Protein AF-A0A5J4FW49-F1 (afdb_monomer_lite)

InterPro domains:
  IPR008972 Cupredoxin [G3DSA:2.60.40.420] (1-104)
  IPR008972 Cupredoxin [SSF49503] (8-94)
  IPR011707 Multicopper oxidase-like, N-terminal [PF07732] (20-97)
  IPR012347 Ferritin-like [G3DSA:1.20.1260.10] (105-163)
  IPR045087 Multicopper oxidase [PTHR11709] (31-95)

pLDDT: mean 85.88, std 15.43, range [35.62, 98.25]

Foldseek 3Di:
DDDDPPPPQDQPEEEEWEFDFEWDQPPNDTDTDTAIVRDVVHDDDDDDAQHKYKYKYFYQDQAWAWDADPPDDDQQQQRTDDPGRHPTQHHGGIDIHIDGNDPQPLLNVLVVVLVVLVVLLVCLVPDDDDDPVVVVVSVVSNVVSVVSNVVSVVVNVVVVVVD

Secondary structure (DSSP, 8-state):
-PPP------EEEEEEEEEEEEEE-SSSS-EEEEEETTBSS-PPP---TT-EEEEEEEE-SSS-B----TT----GGGS--BTTTB--B-TT-EEEEEEE-----HHHHHHHHHHHHHHHHHHHHH-----HHHHHHHHHHHHHHHHHHHHHHHHHHHHHTT-

Radius of gyration: 21.29 Å; chains: 1; bounding box: 46×56×52 Å

Organism: NCBI:txid2494560

Sequence (163 aa):
MQAQEETTIKTVREYKLEIAKNKTNITGKDVMGMTVNGTIPGPVLEFTEGEQAVIHVKNTMDVETSVHWHGLLLPNFQDGVPYLTTPPIKPGATLYGLRAQKPISDIQYMKAMIPHHSSAILVSNNVNLKDPEVIKLSKEIIKAQEKEIAQMKAAIERIENNN

Structure (mmCIF, N/CA/C/O backbone):
data_AF-A0A5J4FW49-F1
#
_entry.id   AF-A0A5J4FW49-F1
#
loop_
_atom_site.group_PDB
_atom_site.id
_atom_site.type_symbol
_atom_site.label_atom_id
_atom_site.label_alt_id
_atom_site.label_comp_id
_atom_site.label_asym_id
_atom_site.label_entity_id
_atom_site.label_seq_id
_atom_site.pdbx_PDB_ins_code
_atom_site.Cartn_x
_atom_site.Cartn_y
_atom_site.Cartn_z
_atom_site.occupancy
_atom_site.B_iso_or_equiv
_atom_site.auth_seq_id
_atom_site.auth_comp_id
_atom_site.auth_asym_id
_atom_site.auth_atom_id
_atom_site.pdbx_PDB_model_num
ATOM 1 N N . MET A 1 1 ? -30.316 -23.016 21.049 1.00 37.97 1 MET A N 1
ATOM 2 C CA . MET A 1 1 ? -29.191 -23.297 20.133 1.00 37.97 1 MET A CA 1
ATOM 3 C C . MET A 1 1 ? -29.440 -22.487 18.875 1.00 37.97 1 MET A C 1
ATOM 5 O O . MET A 1 1 ? -30.355 -22.819 18.138 1.00 37.97 1 MET A O 1
ATOM 9 N N . GLN A 1 2 ? -28.746 -21.362 18.705 1.00 35.62 2 GLN A N 1
ATOM 10 C CA . GLN A 1 2 ? -28.797 -20.587 17.463 1.00 35.62 2 GLN A CA 1
ATOM 11 C C . GLN A 1 2 ? -27.730 -21.154 16.529 1.00 35.62 2 GLN A C 1
ATOM 13 O O . GLN A 1 2 ? -26.580 -21.311 16.937 1.00 35.62 2 GLN A O 1
ATOM 18 N N . ALA A 1 3 ? -28.139 -21.537 15.321 1.00 39.38 3 ALA A N 1
ATOM 19 C CA . ALA A 1 3 ? -27.225 -21.966 14.277 1.00 39.38 3 ALA A CA 1
ATOM 20 C C . ALA A 1 3 ? -26.349 -20.772 13.878 1.00 39.38 3 ALA A C 1
ATOM 22 O O . ALA A 1 3 ? -26.864 -19.701 13.564 1.00 39.38 3 ALA A O 1
ATOM 23 N N . GLN A 1 4 ? -25.033 -20.955 13.938 1.00 35.88 4 GLN A N 1
ATOM 24 C CA . GLN A 1 4 ? -24.078 -20.035 13.337 1.00 35.88 4 GLN A CA 1
ATOM 25 C C . GLN A 1 4 ? -24.228 -20.159 11.818 1.00 35.88 4 GLN A C 1
ATOM 27 O O . GLN A 1 4 ? -24.005 -21.235 11.267 1.00 35.88 4 GLN A O 1
ATOM 32 N N . GLU A 1 5 ? -24.645 -19.087 11.146 1.00 40.53 5 GLU A N 1
ATOM 33 C CA . GLU A 1 5 ? -24.545 -19.005 9.690 1.00 40.53 5 GLU A CA 1
ATOM 34 C C . GLU A 1 5 ? -23.059 -18.994 9.315 1.00 40.53 5 GLU A C 1
ATOM 36 O O . GLU A 1 5 ? -22.355 -17.997 9.494 1.00 40.53 5 GLU A O 1
ATOM 41 N N . GLU A 1 6 ? -22.564 -20.123 8.805 1.00 42.97 6 GLU A N 1
ATOM 42 C CA . GLU A 1 6 ? -21.294 -20.175 8.091 1.00 42.97 6 GLU A CA 1
ATOM 43 C C . GLU A 1 6 ? -21.414 -19.289 6.848 1.00 42.97 6 GLU A C 1
ATOM 45 O O . GLU A 1 6 ? -21.966 -19.676 5.816 1.00 42.97 6 GLU A O 1
ATOM 50 N N . THR A 1 7 ? -20.895 -18.067 6.943 1.00 42.69 7 THR A N 1
ATOM 51 C CA . THR A 1 7 ? -20.718 -17.197 5.783 1.00 42.69 7 THR A CA 1
ATOM 52 C C . THR A 1 7 ? -19.623 -17.814 4.922 1.00 42.69 7 THR A C 1
ATOM 54 O O . THR A 1 7 ? -18.430 -17.581 5.118 1.00 42.69 7 THR A O 1
ATOM 57 N N . THR A 1 8 ? -20.026 -18.654 3.971 1.00 45.59 8 THR A N 1
ATOM 58 C CA . THR A 1 8 ? -19.140 -19.147 2.920 1.00 45.59 8 THR A CA 1
ATOM 59 C C . THR A 1 8 ? -18.664 -17.945 2.119 1.00 45.59 8 THR A C 1
ATOM 61 O O . THR A 1 8 ? -19.390 -17.355 1.320 1.00 45.59 8 THR A O 1
ATOM 64 N N . ILE A 1 9 ? -17.423 -17.543 2.373 1.00 53.19 9 ILE A N 1
ATOM 65 C CA . ILE A 1 9 ? -16.739 -16.526 1.592 1.00 53.19 9 ILE A CA 1
ATOM 66 C C . ILE A 1 9 ? -16.584 -17.077 0.175 1.00 53.19 9 ILE A C 1
ATOM 68 O O . ILE A 1 9 ? -15.737 -17.924 -0.101 1.00 53.19 9 ILE A O 1
ATOM 72 N N . LYS A 1 10 ? -17.446 -16.626 -0.733 1.00 54.62 10 LYS A N 1
ATOM 73 C CA . LYS A 1 10 ? -17.342 -16.967 -2.145 1.00 54.62 10 LYS A CA 1
ATOM 74 C C . LYS A 1 10 ? -16.306 -16.029 -2.759 1.00 54.62 10 LYS A C 1
ATOM 76 O O . LYS A 1 10 ? -16.550 -14.832 -2.873 1.00 54.62 10 LYS A O 1
ATOM 81 N N . THR A 1 11 ? -15.131 -16.548 -3.110 1.00 60.03 11 THR A N 1
ATOM 82 C CA . THR A 1 11 ? -14.172 -15.819 -3.951 1.00 60.03 11 THR A CA 1
ATOM 83 C C . THR A 1 11 ? -14.844 -15.537 -5.289 1.00 60.03 11 THR A C 1
ATOM 85 O O . THR A 1 11 ? -15.262 -16.474 -5.968 1.00 60.03 11 THR A O 1
ATOM 88 N N . VAL A 1 12 ? -14.982 -14.261 -5.653 1.00 69.38 12 VAL A N 1
ATOM 89 C CA . VAL A 1 12 ? -15.686 -13.877 -6.887 1.00 69.38 12 VAL A CA 1
ATOM 90 C C . VAL A 1 12 ? -14.704 -13.550 -8.011 1.00 69.38 12 VAL A C 1
ATOM 92 O O . VAL A 1 12 ? -15.041 -13.698 -9.184 1.00 69.38 12 VAL A O 1
ATOM 95 N N . ARG A 1 13 ? -13.459 -13.181 -7.677 1.00 81.75 13 ARG A N 1
ATOM 96 C CA . ARG A 1 13 ? -12.462 -12.781 -8.674 1.00 81.75 13 ARG A CA 1
ATOM 97 C C . ARG A 1 13 ? -11.049 -13.225 -8.308 1.00 81.75 13 ARG A C 1
ATOM 99 O O . ARG A 1 13 ? -10.637 -13.097 -7.162 1.00 81.75 13 ARG A O 1
ATOM 106 N N . GLU A 1 14 ? -10.291 -13.725 -9.275 1.00 89.19 14 GLU A N 1
ATOM 107 C CA . GLU A 1 14 ? -8.888 -14.107 -9.085 1.00 89.19 14 GLU A CA 1
ATOM 108 C C . GLU A 1 14 ? -8.006 -13.366 -10.091 1.00 89.19 14 GLU A C 1
ATOM 110 O O . GLU A 1 14 ? -8.317 -13.310 -11.281 1.00 89.19 14 GLU A O 1
ATOM 115 N N . TYR A 1 15 ? -6.899 -12.809 -9.609 1.00 92.31 15 TYR A N 1
ATOM 116 C CA . TYR A 1 15 ? -5.908 -12.104 -10.408 1.00 92.31 15 TYR A CA 1
ATOM 117 C C . TYR A 1 15 ? -4.538 -12.744 -10.253 1.00 92.31 15 TYR A C 1
ATOM 119 O O . TYR A 1 15 ? -4.120 -13.093 -9.151 1.00 92.31 15 TYR A O 1
ATOM 127 N N . LYS A 1 16 ? -3.811 -12.849 -11.365 1.00 95.44 16 LYS A N 1
ATOM 128 C CA . LYS A 1 16 ? -2.422 -13.310 -11.392 1.00 95.44 16 LYS A CA 1
ATOM 129 C C . LYS A 1 16 ? -1.549 -12.191 -11.932 1.00 95.44 16 LYS A C 1
ATOM 131 O O . LYS A 1 16 ? -1.697 -11.775 -13.081 1.00 95.44 16 LYS A O 1
ATOM 136 N N . LEU A 1 17 ? -0.677 -11.705 -11.063 1.00 96.69 17 LEU A N 1
ATOM 137 C CA . LEU A 1 17 ? 0.318 -10.693 -11.346 1.00 96.69 17 LEU A CA 1
ATOM 138 C C . LEU A 1 17 ? 1.699 -11.335 -11.352 1.00 96.69 17 LEU A C 1
ATOM 140 O O . LEU A 1 17 ? 2.075 -12.040 -10.417 1.00 96.69 17 LEU A O 1
ATOM 144 N N . GLU A 1 18 ? 2.465 -11.056 -12.390 1.00 97.94 18 GLU A N 1
ATOM 145 C CA . GLU A 1 18 ? 3.878 -11.373 -12.489 1.00 97.94 18 GLU A CA 1
ATOM 146 C C . GLU A 1 18 ? 4.673 -10.072 -12.480 1.00 97.94 18 GLU A C 1
ATOM 148 O O . GLU A 1 18 ? 4.496 -9.221 -13.352 1.00 97.94 18 GLU A O 1
ATOM 153 N N . ILE A 1 19 ? 5.558 -9.935 -11.498 1.00 98.00 19 ILE A N 1
ATOM 154 C CA . ILE A 1 19 ? 6.541 -8.860 -11.447 1.00 98.00 19 ILE A CA 1
ATOM 155 C C . ILE A 1 19 ? 7.828 -9.394 -12.058 1.00 98.00 19 ILE A C 1
ATOM 157 O O . ILE A 1 19 ? 8.453 -10.302 -11.507 1.00 98.00 19 ILE A O 1
ATOM 161 N N . ALA A 1 20 ? 8.209 -8.817 -13.192 1.00 97.69 20 ALA A N 1
ATOM 162 C CA . ALA A 1 20 ? 9.340 -9.264 -13.993 1.00 97.69 20 ALA A CA 1
ATOM 163 C C . ALA A 1 20 ? 10.182 -8.084 -14.477 1.00 97.69 20 ALA A C 1
ATOM 165 O O . ALA A 1 20 ? 9.680 -6.972 -14.669 1.00 97.69 20 ALA A O 1
ATOM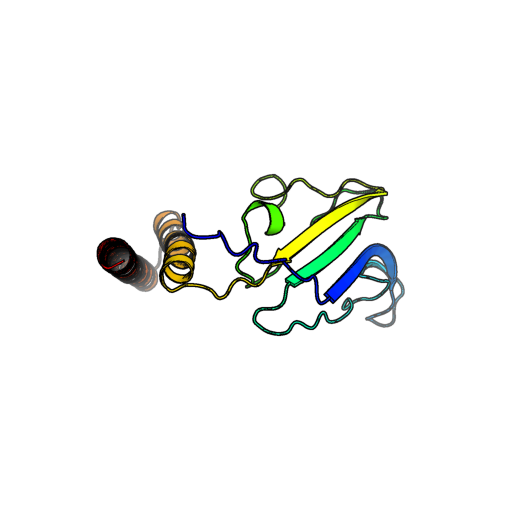 166 N N . LYS A 1 21 ? 11.459 -8.350 -14.752 1.00 96.81 21 LYS A N 1
ATOM 167 C CA . LYS A 1 21 ? 12.368 -7.403 -15.398 1.00 96.81 21 LYS A CA 1
ATOM 168 C C . LYS A 1 21 ? 12.338 -7.634 -16.908 1.00 96.81 21 LYS A C 1
ATOM 170 O O . LYS A 1 21 ? 12.932 -8.591 -17.393 1.00 96.81 21 LYS A O 1
ATOM 175 N N . ASN A 1 22 ? 11.672 -6.750 -17.645 1.00 95.81 22 ASN A N 1
ATOM 176 C CA . ASN A 1 22 ? 11.497 -6.867 -19.093 1.00 95.81 22 ASN A CA 1
ATOM 177 C C . ASN A 1 22 ? 12.061 -5.654 -19.830 1.00 95.81 22 ASN A C 1
ATOM 179 O O . ASN A 1 22 ? 12.239 -4.572 -19.268 1.00 95.81 22 ASN A O 1
ATOM 183 N N . LYS A 1 23 ? 12.354 -5.844 -21.115 1.00 95.50 23 LYS A N 1
ATOM 184 C CA . LYS A 1 23 ? 12.734 -4.757 -22.014 1.00 95.50 23 LYS A CA 1
ATOM 185 C C . LYS A 1 23 ? 11.479 -3.952 -22.365 1.00 95.50 23 LYS A C 1
ATOM 187 O O . LYS A 1 23 ? 10.467 -4.528 -22.746 1.00 95.50 23 LYS A O 1
ATOM 192 N N . THR A 1 24 ? 11.544 -2.634 -22.225 1.00 92.62 24 THR A N 1
ATOM 193 C CA . THR A 1 24 ? 10.428 -1.704 -22.447 1.00 92.62 24 THR A CA 1
ATOM 194 C C . THR A 1 24 ? 10.878 -0.543 -23.329 1.00 92.62 24 THR A C 1
ATOM 196 O O . THR A 1 24 ? 12.055 -0.182 -23.320 1.00 92.62 24 THR A O 1
ATOM 199 N N . ASN A 1 25 ? 9.955 0.041 -24.095 1.00 92.00 25 ASN A N 1
ATOM 200 C CA . ASN A 1 25 ? 10.232 1.171 -24.982 1.00 92.00 25 ASN A CA 1
ATOM 201 C C . ASN A 1 25 ? 9.105 2.208 -24.880 1.00 92.00 25 ASN A C 1
ATOM 203 O O . ASN A 1 25 ? 8.175 2.226 -25.679 1.00 92.00 25 ASN A O 1
ATOM 207 N N . ILE A 1 26 ? 9.165 3.030 -23.833 1.00 87.38 26 ILE A N 1
ATOM 208 C CA . ILE A 1 26 ? 8.143 4.051 -23.535 1.00 87.38 26 ILE A CA 1
ATOM 209 C C . ILE A 1 26 ? 8.542 5.409 -24.132 1.00 87.38 26 ILE A C 1
ATOM 211 O O . ILE A 1 26 ? 7.695 6.192 -24.545 1.00 87.38 26 ILE A O 1
ATOM 215 N N . THR A 1 27 ? 9.846 5.691 -24.194 1.00 87.19 27 THR A N 1
ATOM 216 C CA . THR A 1 27 ? 10.410 6.989 -24.603 1.00 87.19 27 THR A CA 1
ATOM 217 C C . THR A 1 27 ? 11.026 6.969 -26.007 1.00 87.19 27 THR A C 1
ATOM 219 O O . THR A 1 27 ? 11.764 7.882 -26.371 1.00 87.19 27 THR A O 1
ATOM 222 N N . GLY A 1 28 ? 10.776 5.915 -26.793 1.00 90.25 28 GLY A N 1
ATOM 223 C CA . GLY A 1 28 ? 11.424 5.684 -28.090 1.00 90.25 28 GLY A CA 1
ATOM 224 C C . GLY A 1 28 ? 12.790 4.993 -27.992 1.00 90.25 28 GLY A C 1
ATOM 225 O O . GLY A 1 28 ? 13.420 4.731 -29.016 1.00 90.25 28 GLY A O 1
ATOM 226 N N . LYS A 1 29 ? 13.260 4.680 -26.777 1.00 92.62 29 LYS A N 1
ATOM 227 C CA . LYS A 1 29 ? 14.480 3.908 -26.525 1.00 92.62 29 LYS A CA 1
ATOM 228 C C . LYS A 1 29 ? 14.181 2.686 -25.678 1.00 92.62 29 LYS A C 1
ATOM 230 O O . LYS A 1 29 ? 13.449 2.750 -24.693 1.00 92.62 29 LYS A O 1
ATOM 235 N N . ASP A 1 30 ? 14.836 1.600 -26.047 1.00 93.56 30 ASP A N 1
ATOM 236 C CA . ASP A 1 30 ? 14.787 0.346 -25.325 1.00 93.56 30 ASP A CA 1
ATOM 237 C C . ASP A 1 30 ? 15.554 0.429 -23.999 1.00 93.56 30 ASP A C 1
ATOM 239 O O . ASP A 1 30 ? 16.762 0.673 -23.983 1.00 93.56 30 ASP A O 1
ATOM 243 N N . VAL A 1 31 ? 14.866 0.164 -22.891 1.00 94.12 31 VAL A N 1
ATOM 244 C CA . VAL A 1 31 ? 15.445 0.103 -21.543 1.00 94.12 31 VAL A CA 1
ATOM 245 C C . VAL A 1 31 ? 14.883 -1.081 -20.761 1.00 94.12 31 VAL A C 1
ATOM 247 O O . VAL A 1 31 ? 13.734 -1.479 -20.947 1.00 94.12 31 VAL A O 1
ATOM 250 N N . MET A 1 32 ? 15.684 -1.655 -19.864 1.00 94.44 32 MET A N 1
ATOM 251 C CA . MET A 1 32 ? 15.177 -2.652 -18.919 1.00 94.44 32 MET A CA 1
ATOM 252 C C . MET A 1 32 ? 14.355 -1.956 -17.835 1.00 94.44 32 MET A C 1
ATOM 254 O O . MET A 1 32 ? 14.844 -1.025 -17.197 1.00 94.44 32 MET A O 1
ATOM 258 N N . GLY A 1 33 ? 13.135 -2.431 -17.607 1.00 94.00 33 GLY A N 1
ATOM 259 C CA . GLY A 1 33 ? 12.224 -1.922 -16.588 1.00 94.00 33 GLY A CA 1
ATOM 260 C C . GLY A 1 33 ? 11.583 -3.050 -15.786 1.00 94.00 33 GLY A C 1
ATOM 261 O O . GLY A 1 33 ? 11.490 -4.189 -16.247 1.00 94.00 33 GLY A O 1
ATOM 262 N N . MET A 1 34 ? 11.143 -2.727 -14.572 1.00 96.50 34 MET A N 1
ATOM 263 C CA . MET A 1 34 ? 10.240 -3.590 -13.815 1.00 96.50 34 MET A CA 1
ATOM 264 C C . MET A 1 34 ? 8.838 -3.452 -14.406 1.00 96.50 34 MET A C 1
ATOM 266 O O . MET A 1 34 ? 8.330 -2.345 -14.550 1.00 96.50 34 MET A O 1
ATOM 270 N N . THR A 1 35 ? 8.224 -4.576 -14.743 1.00 96.94 35 THR A N 1
ATOM 271 C CA . THR A 1 35 ? 6.899 -4.643 -15.363 1.00 96.94 35 THR A CA 1
ATOM 272 C C . THR A 1 35 ? 5.964 -5.476 -14.507 1.00 96.94 35 THR A C 1
ATOM 274 O O . THR A 1 35 ? 6.419 -6.385 -13.810 1.00 96.94 35 THR A O 1
ATOM 277 N N . VAL A 1 36 ? 4.667 -5.198 -14.608 1.00 97.50 36 VAL A N 1
ATOM 278 C CA . VAL A 1 36 ? 3.620 -6.068 -14.066 1.00 97.50 36 VAL A CA 1
ATOM 279 C C . VAL A 1 36 ? 2.884 -6.670 -15.255 1.00 97.50 36 VAL A C 1
ATOM 281 O O . VAL A 1 36 ? 2.348 -5.935 -16.079 1.00 97.50 36 VAL A O 1
ATOM 284 N N . ASN A 1 37 ? 2.911 -7.996 -15.383 1.00 97.50 37 ASN A N 1
ATOM 285 C CA . ASN A 1 37 ? 2.416 -8.741 -16.550 1.00 97.50 37 ASN A CA 1
ATOM 286 C C . ASN A 1 37 ? 3.010 -8.252 -17.886 1.00 97.50 37 ASN A C 1
ATOM 288 O O . ASN A 1 37 ? 2.325 -8.188 -18.902 1.00 97.50 37 ASN A O 1
ATOM 292 N N . GLY A 1 38 ? 4.300 -7.903 -17.889 1.00 95.94 38 GLY A N 1
ATOM 293 C CA . GLY A 1 38 ? 5.035 -7.554 -19.108 1.00 95.94 38 GLY A CA 1
ATOM 294 C C . GLY A 1 38 ? 4.895 -6.104 -19.577 1.00 95.94 38 GLY A C 1
ATOM 295 O O . GLY A 1 38 ? 5.608 -5.715 -20.500 1.00 95.94 38 GLY A O 1
ATOM 296 N N . THR A 1 39 ? 4.052 -5.284 -18.942 1.00 94.50 39 THR A N 1
ATOM 297 C CA . THR A 1 39 ? 3.810 -3.896 -19.366 1.00 94.50 39 THR A CA 1
ATOM 298 C C . THR A 1 39 ? 4.100 -2.860 -18.278 1.00 94.50 39 THR A C 1
ATOM 300 O O . THR A 1 39 ? 4.178 -3.159 -17.082 1.00 94.50 39 THR A O 1
ATOM 303 N N . ILE A 1 40 ? 4.273 -1.613 -18.728 1.00 93.38 40 ILE A N 1
ATOM 304 C CA . ILE A 1 40 ? 4.261 -0.389 -17.919 1.00 93.38 40 ILE A CA 1
ATOM 305 C C . ILE A 1 40 ? 3.371 0.612 -18.678 1.00 93.38 40 ILE A C 1
ATOM 307 O O . ILE A 1 40 ? 3.737 0.985 -19.795 1.00 93.38 40 ILE A O 1
ATOM 311 N N . PRO A 1 41 ? 2.226 1.049 -18.124 1.00 94.94 41 PRO A N 1
ATOM 312 C CA . PRO A 1 41 ? 1.641 0.615 -16.853 1.00 94.94 41 PRO A CA 1
ATOM 313 C C . PRO A 1 41 ? 1.257 -0.876 -16.857 1.00 94.94 41 PRO A C 1
ATOM 315 O O . PRO A 1 41 ? 1.099 -1.490 -17.912 1.00 94.94 41 PRO A O 1
ATOM 318 N N . GLY A 1 42 ? 1.142 -1.463 -15.664 1.00 95.44 42 GLY A N 1
ATOM 319 C CA . GLY A 1 42 ? 0.616 -2.818 -15.488 1.00 95.44 42 GLY A CA 1
ATOM 320 C C . GLY A 1 42 ? -0.879 -2.927 -15.828 1.00 95.44 42 GLY A C 1
ATOM 321 O O . GLY A 1 42 ? -1.509 -1.923 -16.169 1.00 95.44 42 GLY A O 1
ATOM 322 N N . PRO A 1 43 ? -1.474 -4.127 -15.719 1.00 96.19 43 PRO A N 1
ATOM 323 C CA . PRO A 1 43 ? -2.895 -4.331 -15.978 1.00 96.19 43 PRO A CA 1
ATOM 324 C C . PRO A 1 43 ? -3.770 -3.576 -14.969 1.00 96.19 43 PRO A C 1
ATOM 326 O O . PRO A 1 43 ? -3.441 -3.484 -13.785 1.00 96.19 43 PRO A O 1
ATOM 329 N N . VAL A 1 44 ? -4.922 -3.090 -15.434 1.00 94.88 44 VAL A N 1
ATOM 330 C CA . VAL A 1 44 ? -5.967 -2.542 -14.562 1.00 94.88 44 VAL A CA 1
ATOM 331 C C . VAL A 1 44 ? -6.668 -3.696 -13.851 1.00 94.88 44 VAL A C 1
ATOM 333 O O . VAL A 1 44 ? -7.086 -4.662 -14.490 1.00 94.88 44 VAL A O 1
ATOM 336 N N . LEU A 1 45 ? -6.791 -3.596 -12.527 1.00 91.81 45 LEU A N 1
ATOM 337 C CA . LEU A 1 45 ? -7.583 -4.522 -11.723 1.00 91.81 45 LEU A CA 1
ATOM 338 C C . LEU A 1 45 ? -8.912 -3.866 -11.364 1.00 91.81 45 LEU A C 1
ATOM 340 O O . LEU A 1 45 ? -8.932 -2.805 -10.743 1.00 91.81 45 LEU A O 1
ATOM 344 N N . GLU A 1 46 ? -10.011 -4.515 -11.727 1.00 88.81 46 GLU A N 1
ATOM 345 C CA . GLU A 1 46 ? -11.363 -4.048 -11.431 1.00 88.81 46 GLU A CA 1
ATOM 346 C C . GLU A 1 46 ? -11.989 -4.875 -10.309 1.00 88.81 46 GLU A C 1
ATOM 348 O O . GLU A 1 46 ? -11.855 -6.102 -10.251 1.00 88.81 46 GLU A O 1
ATOM 353 N N . PHE A 1 47 ? -12.689 -4.204 -9.403 1.00 79.38 47 PHE A N 1
ATOM 354 C CA . PHE A 1 47 ? -13.340 -4.840 -8.267 1.00 79.38 47 PHE A CA 1
ATOM 355 C C . PHE A 1 47 ? -14.740 -4.267 -8.097 1.00 79.38 47 PHE A C 1
ATOM 357 O O . PHE A 1 47 ? -14.943 -3.068 -8.295 1.00 79.38 47 PHE A O 1
ATOM 364 N N . THR A 1 48 ? -15.683 -5.103 -7.675 1.00 78.69 48 THR A N 1
ATOM 365 C CA . THR A 1 48 ? -16.985 -4.637 -7.199 1.00 78.69 48 THR A CA 1
ATOM 366 C C . THR A 1 48 ? -16.945 -4.484 -5.681 1.00 78.69 48 THR A C 1
ATOM 368 O O . THR A 1 48 ? -16.337 -5.286 -4.970 1.00 78.69 48 THR A O 1
ATOM 371 N N . GLU A 1 49 ? -17.567 -3.424 -5.168 1.00 71.19 49 GLU A N 1
ATOM 372 C CA . GLU A 1 49 ? -17.681 -3.217 -3.727 1.00 71.19 49 GLU A CA 1
ATOM 373 C C . GLU A 1 49 ? -18.377 -4.414 -3.055 1.00 71.19 49 GLU A C 1
ATOM 375 O O . GLU A 1 49 ? -19.369 -4.935 -3.558 1.00 71.19 49 GLU A O 1
ATOM 380 N N . GLY A 1 50 ? -17.822 -4.878 -1.931 1.00 72.00 50 GLY A N 1
ATOM 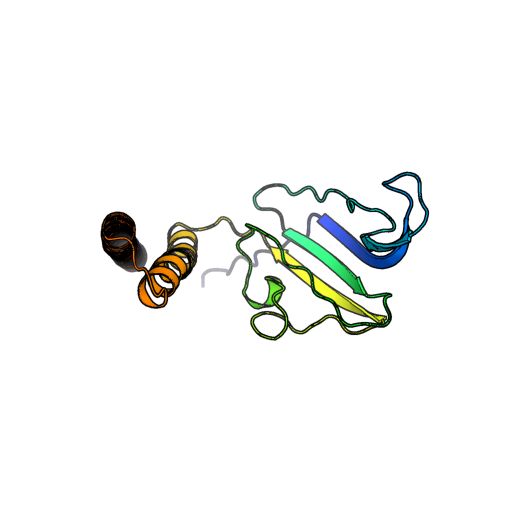381 C CA . GLY A 1 50 ? -18.297 -6.068 -1.219 1.00 72.00 50 GLY A CA 1
ATOM 382 C C . GLY A 1 50 ? -17.771 -7.407 -1.756 1.00 72.00 50 GLY A C 1
ATOM 383 O O . GLY A 1 50 ? -17.956 -8.431 -1.096 1.00 72.00 50 GLY A O 1
ATOM 384 N N . GLU A 1 51 ? -17.082 -7.439 -2.905 1.00 73.56 51 GLU A N 1
ATOM 385 C CA . GLU A 1 51 ? -16.480 -8.675 -3.417 1.00 73.56 51 GLU A CA 1
ATOM 386 C C . GLU A 1 51 ? -15.162 -9.031 -2.723 1.00 73.56 51 GLU A C 1
ATOM 388 O O . GLU A 1 51 ? -14.356 -8.181 -2.324 1.00 73.56 51 GLU A O 1
ATOM 393 N N . GLN A 1 52 ? -14.898 -10.339 -2.669 1.00 75.50 52 GLN A N 1
ATOM 394 C CA . GLN A 1 52 ? -13.568 -10.848 -2.375 1.00 75.50 52 GLN A CA 1
ATOM 395 C C . GLN A 1 52 ? -12.828 -11.200 -3.658 1.00 75.50 52 GLN A C 1
ATOM 397 O O . GLN A 1 52 ? -13.332 -11.958 -4.493 1.00 75.50 52 GLN A O 1
ATOM 402 N N . ALA A 1 53 ? -11.608 -10.686 -3.768 1.00 83.06 53 ALA A N 1
ATOM 403 C CA . ALA A 1 53 ? -10.667 -11.038 -4.806 1.00 83.06 53 ALA A CA 1
ATOM 404 C C . ALA A 1 53 ? -9.454 -11.763 -4.216 1.00 83.06 53 ALA A C 1
ATOM 406 O O . ALA A 1 53 ? -8.948 -11.399 -3.160 1.00 83.06 53 ALA A O 1
ATOM 407 N N . VAL A 1 54 ? -8.947 -12.770 -4.911 1.00 87.12 54 VAL A N 1
ATOM 408 C CA . VAL A 1 54 ? -7.648 -13.372 -4.600 1.00 87.12 54 VAL A CA 1
ATOM 409 C C . VAL A 1 54 ? -6.641 -12.832 -5.600 1.00 87.12 54 VAL A C 1
ATOM 411 O O . VAL A 1 54 ? -6.888 -12.845 -6.802 1.00 87.12 54 VAL A O 1
ATOM 414 N N . ILE A 1 55 ? -5.516 -12.319 -5.115 1.00 91.06 55 ILE A N 1
ATOM 415 C CA . ILE A 1 55 ? -4.456 -11.774 -5.960 1.00 91.06 55 ILE A CA 1
ATOM 416 C C . ILE A 1 55 ? -3.182 -12.565 -5.693 1.00 91.06 55 ILE A C 1
ATOM 418 O O . ILE A 1 55 ? -2.642 -12.566 -4.586 1.00 91.06 55 ILE A O 1
ATOM 422 N N . HIS A 1 56 ? -2.703 -13.237 -6.731 1.00 93.25 56 HIS A N 1
ATOM 423 C CA . HIS A 1 56 ? -1.439 -13.951 -6.739 1.00 93.25 56 HIS A CA 1
ATOM 424 C C . HIS A 1 56 ? -0.374 -13.028 -7.304 1.00 93.25 56 HIS A C 1
ATOM 426 O O . HIS A 1 56 ? -0.474 -12.619 -8.459 1.00 93.25 56 HIS A O 1
ATOM 432 N N . VAL A 1 57 ? 0.649 -12.722 -6.513 1.00 95.88 57 VAL A N 1
ATOM 433 C CA . VAL A 1 57 ? 1.778 -11.907 -6.967 1.00 95.88 57 VAL A CA 1
ATOM 434 C C . VAL A 1 57 ? 3.017 -12.784 -7.017 1.00 95.88 57 VAL A C 1
ATOM 436 O O . VAL A 1 57 ? 3.567 -13.156 -5.980 1.00 95.88 57 VAL A O 1
ATOM 439 N N . LYS A 1 58 ? 3.449 -13.131 -8.227 1.00 97.44 58 LYS A N 1
ATOM 440 C CA . LYS A 1 58 ? 4.672 -13.888 -8.483 1.00 97.44 58 LYS A CA 1
ATOM 441 C C . LYS A 1 58 ? 5.820 -12.927 -8.756 1.00 97.44 58 LYS A C 1
ATOM 443 O O . LYS A 1 58 ? 5.724 -12.087 -9.646 1.00 97.44 58 LYS A O 1
ATOM 448 N N . ASN A 1 59 ? 6.916 -13.088 -8.027 1.00 97.94 59 ASN A N 1
ATOM 449 C CA . ASN A 1 59 ? 8.157 -12.380 -8.303 1.00 97.94 59 ASN A CA 1
ATOM 450 C C . ASN A 1 59 ? 9.063 -13.252 -9.183 1.00 97.94 59 ASN A C 1
ATOM 452 O O . ASN A 1 59 ? 9.560 -14.280 -8.722 1.00 97.94 59 ASN A O 1
ATOM 456 N N . THR A 1 60 ? 9.289 -12.858 -10.436 1.00 97.81 60 THR A N 1
ATOM 457 C CA . THR A 1 60 ? 10.246 -13.522 -11.344 1.00 97.81 60 THR A CA 1
ATOM 458 C C . THR A 1 60 ? 11.525 -12.719 -11.562 1.00 97.81 60 THR A C 1
ATOM 460 O O . THR A 1 60 ? 12.344 -13.074 -12.408 1.00 97.81 60 THR A O 1
ATOM 463 N N . MET A 1 61 ? 11.737 -11.665 -10.773 1.00 97.19 61 MET A N 1
ATOM 464 C CA . MET A 1 61 ? 13.002 -10.938 -10.720 1.00 97.19 61 MET A CA 1
ATOM 465 C C . MET A 1 61 ? 14.046 -11.675 -9.870 1.00 97.19 61 MET A C 1
ATOM 467 O O . MET A 1 61 ? 13.743 -12.623 -9.147 1.00 97.19 61 MET A O 1
ATOM 471 N N . ASP A 1 62 ? 15.283 -11.190 -9.940 1.00 96.69 62 ASP A N 1
ATOM 472 C CA . ASP A 1 62 ? 16.442 -11.623 -9.153 1.00 96.69 62 ASP A CA 1
ATOM 473 C C . ASP A 1 62 ? 16.570 -10.907 -7.794 1.00 96.69 62 ASP A C 1
ATOM 475 O O . ASP A 1 62 ? 17.425 -11.258 -6.983 1.00 96.69 62 ASP A O 1
ATOM 479 N N . VAL A 1 63 ? 15.698 -9.935 -7.521 1.00 96.81 63 VAL A N 1
ATOM 480 C CA . VAL A 1 63 ? 15.636 -9.162 -6.273 1.00 96.81 63 VAL A CA 1
ATOM 481 C C . VAL A 1 63 ? 14.291 -9.342 -5.579 1.00 96.81 63 VAL A C 1
ATOM 483 O O . VAL A 1 63 ? 13.295 -9.699 -6.209 1.00 96.81 63 VAL A O 1
ATOM 486 N N . GLU A 1 64 ? 14.244 -9.099 -4.272 1.00 96.94 64 GLU A N 1
ATOM 487 C CA . GLU A 1 64 ? 12.985 -9.092 -3.529 1.00 96.94 64 GLU A CA 1
ATOM 488 C C . GLU A 1 64 ? 12.048 -7.960 -3.970 1.00 96.94 64 GLU A C 1
ATOM 490 O O . GLU A 1 64 ? 12.480 -6.929 -4.487 1.00 96.94 64 GLU A O 1
ATOM 495 N N . THR A 1 65 ? 10.745 -8.158 -3.776 1.00 95.38 65 THR A N 1
ATOM 496 C CA . THR A 1 65 ? 9.731 -7.165 -4.142 1.00 95.38 65 THR A CA 1
ATOM 497 C C . THR A 1 65 ? 8.552 -7.166 -3.175 1.00 95.38 65 THR A C 1
ATOM 499 O O . THR A 1 65 ? 8.438 -8.022 -2.299 1.00 95.38 65 THR A O 1
ATOM 502 N N . SER A 1 66 ? 7.668 -6.188 -3.322 1.00 94.38 66 SER A N 1
ATOM 503 C CA . SER A 1 66 ? 6.431 -6.050 -2.556 1.00 94.38 66 SER A CA 1
ATOM 504 C C . SER A 1 66 ? 5.392 -5.309 -3.397 1.00 94.38 66 SER A C 1
ATOM 506 O O . SER A 1 66 ? 5.752 -4.609 -4.344 1.00 94.38 66 SER A O 1
ATOM 508 N N . VAL A 1 67 ? 4.110 -5.474 -3.070 1.00 93.19 67 VAL A N 1
ATOM 509 C CA . VAL A 1 67 ? 3.004 -4.751 -3.714 1.00 93.19 67 VAL A CA 1
ATOM 510 C C . VAL A 1 67 ? 2.154 -4.131 -2.628 1.00 93.19 67 VAL A C 1
ATOM 512 O O . VAL A 1 67 ? 1.551 -4.868 -1.856 1.00 93.19 67 VAL A O 1
ATOM 515 N N . HIS A 1 68 ? 2.088 -2.802 -2.611 1.00 92.38 68 HIS A N 1
ATOM 516 C CA . HIS A 1 68 ? 1.204 -2.046 -1.734 1.00 92.38 68 HIS A CA 1
ATOM 517 C C . HIS A 1 68 ? -0.027 -1.545 -2.495 1.00 92.38 68 HIS A C 1
ATOM 519 O O . HIS A 1 68 ? 0.077 -1.055 -3.623 1.00 92.38 68 HIS A O 1
ATOM 525 N N . TRP A 1 69 ? -1.194 -1.645 -1.863 1.00 88.94 69 TRP A N 1
ATOM 526 C CA . TRP A 1 69 ? -2.481 -1.286 -2.455 1.00 88.94 69 TRP A CA 1
ATOM 527 C C . TRP A 1 69 ? -2.917 0.108 -2.011 1.00 88.94 69 TRP A C 1
ATOM 529 O O . TRP A 1 69 ? -3.686 0.264 -1.064 1.00 88.94 69 TRP A O 1
ATOM 539 N N . HIS A 1 70 ? -2.423 1.129 -2.710 1.00 87.88 70 HIS A N 1
ATOM 540 C CA . HIS A 1 70 ? -2.652 2.521 -2.328 1.00 87.88 70 HIS A CA 1
ATOM 541 C C . HIS A 1 70 ? -4.149 2.842 -2.178 1.00 87.88 70 HIS A C 1
ATOM 543 O O . HIS A 1 70 ? -4.925 2.708 -3.125 1.00 87.88 70 HIS A O 1
ATOM 549 N N . GLY A 1 71 ? -4.545 3.282 -0.982 1.00 79.56 71 GLY A N 1
ATOM 550 C CA . GLY A 1 71 ? -5.918 3.691 -0.675 1.00 79.56 71 GLY A CA 1
ATOM 551 C C . GLY A 1 71 ? -6.895 2.553 -0.358 1.00 79.56 71 GLY A C 1
ATOM 552 O O . GLY A 1 71 ? -8.066 2.834 -0.104 1.00 79.56 71 GLY A O 1
ATOM 553 N N . LEU A 1 72 ? -6.458 1.287 -0.336 1.00 77.38 72 LEU A N 1
ATOM 554 C CA . LEU A 1 72 ? -7.309 0.175 0.092 1.00 77.38 72 LEU A CA 1
ATOM 555 C C . LEU A 1 72 ? -7.146 -0.115 1.588 1.00 77.38 72 LEU A C 1
ATOM 557 O O . LEU A 1 72 ? -6.043 -0.345 2.072 1.00 77.38 72 LEU A O 1
ATOM 561 N N . LEU A 1 73 ? -8.267 -0.186 2.312 1.00 73.38 73 LEU A N 1
ATOM 562 C CA . LEU A 1 73 ? -8.286 -0.694 3.684 1.00 73.38 73 LEU A CA 1
ATOM 563 C C . LEU A 1 73 ? -8.271 -2.222 3.663 1.00 73.38 73 LEU A C 1
ATOM 565 O O . LEU A 1 73 ? -9.246 -2.859 3.261 1.00 73.38 73 LEU A O 1
ATOM 569 N N . LEU A 1 74 ? -7.159 -2.803 4.104 1.00 76.25 74 LEU A N 1
ATOM 570 C CA . LEU A 1 74 ? -6.929 -4.244 4.125 1.00 76.25 74 LEU A CA 1
ATOM 571 C C . LEU A 1 74 ? -6.491 -4.698 5.528 1.00 76.25 74 LEU A C 1
ATOM 573 O O . LEU A 1 74 ? -5.943 -3.902 6.293 1.00 76.25 74 LEU A O 1
ATOM 577 N N . PRO A 1 75 ? -6.698 -5.978 5.894 1.00 80.00 75 PRO A N 1
ATOM 578 C CA . PRO A 1 75 ? -5.974 -6.594 7.001 1.00 80.00 75 PRO A CA 1
ATOM 579 C C . PRO A 1 75 ? -4.474 -6.295 6.908 1.00 80.00 75 PRO A C 1
ATOM 581 O O . PRO A 1 75 ? -3.904 -6.394 5.826 1.00 80.00 75 PRO A O 1
ATOM 584 N N . ASN A 1 76 ? -3.829 -6.002 8.043 1.00 75.56 76 ASN A N 1
ATOM 585 C CA . ASN A 1 76 ? -2.437 -5.532 8.082 1.00 75.56 76 ASN A CA 1
ATOM 586 C C . ASN A 1 76 ? -1.488 -6.409 7.243 1.00 75.56 76 ASN A C 1
ATOM 588 O O . ASN A 1 76 ? -0.727 -5.908 6.431 1.00 75.56 76 ASN A O 1
ATOM 592 N N . PHE A 1 77 ? -1.612 -7.737 7.337 1.00 80.25 77 PHE A N 1
ATOM 593 C CA . PHE A 1 77 ? -0.763 -8.672 6.588 1.00 80.25 77 PHE A CA 1
ATOM 594 C C . PHE A 1 77 ? -0.873 -8.568 5.052 1.00 80.25 77 PHE A C 1
ATOM 596 O O . PHE A 1 77 ? -0.015 -9.079 4.336 1.00 80.25 77 PHE A O 1
ATOM 603 N N . GLN A 1 78 ? -1.916 -7.921 4.532 1.00 84.31 78 GLN A N 1
ATOM 604 C CA . GLN A 1 78 ? -2.219 -7.792 3.104 1.00 84.31 78 GLN A CA 1
ATOM 605 C C . GLN A 1 78 ? -1.931 -6.392 2.546 1.00 84.31 78 GLN A C 1
ATOM 607 O O . GLN A 1 78 ? -2.090 -6.180 1.347 1.00 84.31 78 GLN A O 1
ATOM 612 N N . ASP A 1 79 ? -1.521 -5.453 3.399 1.00 85.56 79 ASP A N 1
ATOM 613 C CA . ASP A 1 79 ? -1.232 -4.068 3.028 1.00 85.56 79 ASP A CA 1
ATOM 614 C C . ASP A 1 79 ? 0.009 -3.947 2.130 1.00 85.56 79 ASP A C 1
ATOM 616 O O . ASP A 1 79 ? 0.047 -3.109 1.229 1.00 85.56 79 ASP A O 1
ATOM 620 N N . GLY A 1 80 ? 0.993 -4.834 2.315 1.00 87.75 80 GLY A N 1
ATOM 621 C CA . GLY A 1 80 ? 2.106 -4.989 1.384 1.00 87.75 80 GLY A CA 1
ATOM 622 C C . GLY A 1 80 ? 3.326 -4.120 1.663 1.00 87.75 80 GLY A C 1
ATOM 623 O O . GLY A 1 80 ? 4.180 -3.999 0.786 1.00 87.75 80 GLY A O 1
ATOM 624 N N . VAL A 1 81 ? 3.443 -3.540 2.863 1.00 89.94 81 VAL A N 1
ATOM 625 C CA . VAL A 1 81 ? 4.639 -2.797 3.284 1.00 89.94 81 VAL A CA 1
ATOM 626 C C . VAL A 1 81 ? 5.678 -3.789 3.823 1.00 89.94 81 VAL A C 1
ATOM 628 O O . VAL A 1 81 ? 5.464 -4.382 4.892 1.00 89.94 81 VAL A O 1
ATOM 631 N N . PRO A 1 82 ? 6.806 -3.994 3.111 1.00 88.50 82 PRO A N 1
ATOM 632 C CA . PRO A 1 82 ? 7.803 -4.982 3.490 1.00 88.50 82 PRO A CA 1
ATOM 633 C C . PRO A 1 82 ? 8.408 -4.648 4.857 1.00 88.50 82 PRO A C 1
ATOM 635 O O . PRO A 1 82 ? 8.660 -3.485 5.162 1.00 88.50 82 PRO A O 1
ATOM 638 N N . TYR A 1 83 ? 8.646 -5.675 5.677 1.00 87.62 83 TYR A N 1
ATOM 639 C CA . TYR A 1 83 ? 9.269 -5.580 7.013 1.00 87.62 83 TYR A CA 1
ATOM 640 C C . TYR A 1 83 ? 8.458 -4.852 8.097 1.00 87.62 83 TYR A C 1
ATOM 642 O O . TYR A 1 83 ? 8.906 -4.792 9.241 1.00 87.62 83 TYR A O 1
ATOM 650 N N . LEU A 1 84 ? 7.266 -4.351 7.770 1.00 81.56 84 LEU A N 1
ATOM 651 C CA . LEU A 1 84 ? 6.346 -3.743 8.730 1.00 81.56 84 LEU A CA 1
ATOM 652 C C . LEU A 1 84 ? 5.039 -4.529 8.814 1.00 81.56 84 LEU A C 1
ATOM 654 O O . LEU A 1 84 ? 4.649 -4.972 9.893 1.00 81.56 84 LEU A O 1
ATOM 658 N N . THR A 1 85 ? 4.368 -4.699 7.675 1.00 76.88 85 THR A N 1
ATOM 659 C CA . THR A 1 85 ? 3.020 -5.276 7.617 1.00 76.88 85 THR A CA 1
ATOM 660 C C . THR A 1 85 ? 3.010 -6.622 6.898 1.00 76.88 85 THR A C 1
ATOM 662 O O . THR A 1 85 ? 2.341 -7.551 7.352 1.00 76.88 85 THR A O 1
ATOM 665 N N . THR A 1 86 ? 3.839 -6.785 5.863 1.00 83.44 86 THR A N 1
ATOM 666 C CA . THR A 1 86 ? 3.929 -8.005 5.045 1.00 83.44 86 THR A CA 1
ATOM 667 C C . THR A 1 86 ? 5.399 -8.398 4.823 1.00 83.44 86 THR A C 1
ATOM 669 O O . THR A 1 86 ? 6.244 -7.524 4.654 1.00 83.44 86 THR A O 1
ATOM 672 N N . PRO A 1 87 ? 5.776 -9.690 4.810 1.00 90.69 87 PRO A N 1
ATOM 673 C CA . PRO A 1 87 ? 7.116 -10.103 4.384 1.00 90.69 87 PRO A CA 1
ATOM 674 C C . PRO A 1 87 ? 7.367 -9.798 2.896 1.00 90.69 87 PRO A C 1
ATOM 676 O O . PRO A 1 87 ? 6.434 -9.896 2.095 1.00 90.69 87 PRO A O 1
ATOM 679 N N . PRO A 1 88 ? 8.610 -9.492 2.482 1.00 93.50 88 PRO A N 1
ATOM 680 C CA . PRO A 1 88 ? 8.924 -9.309 1.069 1.00 93.50 88 PRO A CA 1
ATOM 681 C C . PRO A 1 88 ? 8.729 -10.608 0.269 1.00 93.50 88 PRO A C 1
ATOM 683 O O . PRO A 1 88 ? 8.977 -11.720 0.750 1.00 93.50 88 PRO A O 1
ATOM 686 N N . ILE A 1 89 ? 8.327 -10.464 -0.992 1.00 95.50 89 ILE A N 1
ATOM 687 C CA . ILE A 1 89 ? 8.205 -11.559 -1.953 1.00 95.50 89 ILE A CA 1
ATOM 688 C C . ILE A 1 89 ? 9.599 -11.856 -2.504 1.00 95.50 89 ILE A C 1
ATOM 690 O O . ILE A 1 89 ? 10.140 -11.104 -3.319 1.00 95.50 89 ILE A O 1
ATOM 694 N N . LYS A 1 90 ? 10.199 -12.956 -2.047 1.00 97.12 90 LYS A N 1
ATOM 695 C CA . LYS A 1 90 ? 11.530 -13.396 -2.491 1.00 97.12 90 LYS A CA 1
ATOM 696 C C . LYS A 1 90 ? 11.560 -13.722 -3.997 1.00 97.12 90 LYS A C 1
ATOM 698 O O . LYS A 1 90 ? 10.515 -14.076 -4.547 1.00 97.12 90 LYS A O 1
ATOM 703 N N . PRO A 1 91 ? 12.735 -13.669 -4.652 1.00 97.56 91 PRO A N 1
ATOM 704 C CA . PRO A 1 91 ? 12.914 -14.172 -6.015 1.00 97.56 91 PRO A CA 1
ATOM 705 C C . PRO A 1 91 ? 12.314 -15.570 -6.206 1.00 97.56 91 PRO A C 1
ATOM 707 O O . PRO A 1 91 ? 12.544 -16.470 -5.397 1.00 97.56 91 PRO A O 1
ATOM 710 N N . GLY A 1 92 ? 11.509 -15.744 -7.254 1.00 95.12 92 GLY A N 1
ATOM 711 C CA . GLY A 1 92 ? 10.816 -16.995 -7.580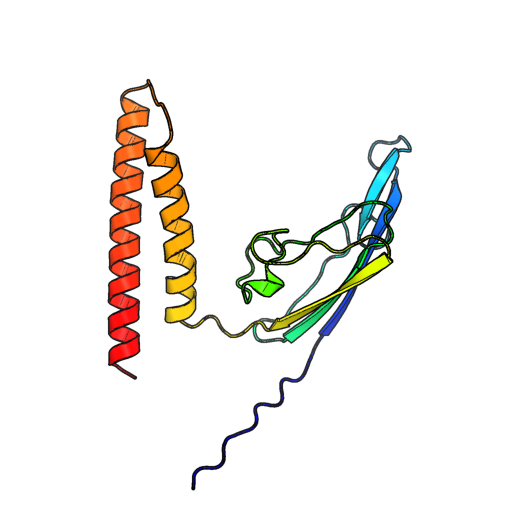 1.00 95.12 92 GLY A CA 1
ATOM 712 C C . GLY A 1 92 ? 9.604 -17.327 -6.699 1.00 95.12 92 GLY A C 1
ATOM 713 O O . GLY A 1 92 ? 8.853 -18.247 -7.030 1.00 95.12 92 GLY A O 1
ATOM 714 N N . ALA A 1 93 ? 9.375 -16.601 -5.602 1.00 94.62 93 ALA A N 1
ATOM 715 C CA . ALA A 1 93 ? 8.250 -16.844 -4.708 1.00 94.62 93 ALA A CA 1
ATOM 716 C C . ALA A 1 93 ? 6.948 -16.228 -5.244 1.00 94.62 93 ALA A C 1
ATOM 718 O O . ALA A 1 93 ? 6.941 -15.294 -6.048 1.00 94.62 93 ALA A O 1
ATOM 719 N N . THR A 1 94 ? 5.824 -16.760 -4.765 1.00 91.12 94 THR A N 1
ATOM 720 C CA . THR A 1 94 ? 4.488 -16.204 -5.004 1.00 91.12 94 THR A CA 1
ATOM 721 C C . THR A 1 94 ? 3.847 -15.865 -3.669 1.00 91.12 94 THR A C 1
ATOM 723 O O . THR A 1 94 ? 3.754 -16.728 -2.795 1.00 91.12 94 THR A O 1
ATOM 726 N N . LEU A 1 95 ? 3.408 -14.617 -3.516 1.00 86.38 95 LEU A N 1
ATOM 727 C CA . LEU A 1 95 ? 2.574 -14.195 -2.398 1.00 86.38 95 LEU A CA 1
ATOM 728 C C . LEU A 1 95 ? 1.102 -14.389 -2.756 1.00 86.38 95 LEU A C 1
ATOM 730 O O . LEU A 1 95 ? 0.658 -14.015 -3.844 1.00 86.38 95 LEU A O 1
ATOM 734 N N . TYR A 1 96 ? 0.359 -14.951 -1.809 1.00 78.00 96 TYR A N 1
ATOM 735 C CA . TYR A 1 96 ? -1.082 -15.145 -1.896 1.00 78.00 96 TYR A CA 1
ATOM 736 C C . TYR A 1 96 ? -1.771 -14.071 -1.051 1.00 78.00 96 TYR A C 1
ATOM 738 O O . TYR A 1 96 ? -1.681 -14.096 0.177 1.00 78.00 96 TYR A O 1
ATOM 746 N N . GLY A 1 97 ? -2.436 -13.118 -1.704 1.00 65.94 97 GLY A N 1
ATOM 747 C CA . GLY A 1 97 ? -3.253 -12.100 -1.047 1.00 65.94 97 GLY A CA 1
ATOM 748 C C . GLY A 1 97 ? -4.742 -12.411 -1.193 1.00 65.94 97 GLY A C 1
ATOM 749 O O . GLY A 1 97 ? -5.231 -12.586 -2.304 1.00 65.94 97 GLY A O 1
ATOM 750 N N . LEU A 1 98 ? -5.477 -12.456 -0.082 1.00 56.31 98 LEU A N 1
ATOM 751 C CA . LEU A 1 98 ? -6.942 -12.550 -0.062 1.00 56.31 98 LEU A CA 1
ATOM 752 C C . LEU A 1 98 ? -7.523 -11.151 0.150 1.00 56.31 98 LEU A C 1
ATOM 754 O O . LEU A 1 98 ? -7.744 -10.745 1.283 1.00 56.31 98 LEU A O 1
ATOM 758 N N . ARG A 1 99 ? -7.790 -10.399 -0.915 1.00 59.84 99 ARG A N 1
ATOM 759 C CA . ARG A 1 99 ? -8.517 -9.131 -0.806 1.00 59.84 99 ARG A CA 1
ATOM 760 C C . ARG A 1 99 ? -9.973 -9.427 -0.449 1.00 59.84 99 ARG A C 1
ATOM 762 O O . ARG A 1 99 ? -10.781 -9.690 -1.329 1.00 59.84 99 ARG A O 1
ATOM 769 N N . ALA A 1 100 ? -10.333 -9.338 0.825 1.00 51.84 100 ALA A N 1
ATOM 770 C CA . ALA A 1 100 ? -11.729 -9.295 1.240 1.00 51.84 100 ALA A CA 1
ATOM 771 C C . ALA A 1 100 ? -12.154 -7.832 1.388 1.00 51.84 100 ALA A C 1
ATOM 773 O O . ALA A 1 100 ? -11.783 -7.196 2.376 1.00 51.84 100 ALA A O 1
ATOM 774 N N . GLN A 1 101 ? -12.929 -7.285 0.444 1.00 46.41 101 GLN A N 1
ATOM 775 C CA . GLN A 1 101 ? -13.574 -5.992 0.671 1.00 46.41 101 GLN A CA 1
ATOM 776 C C . GLN A 1 101 ? -14.741 -6.221 1.632 1.00 46.41 101 GLN A C 1
ATOM 778 O O . GLN A 1 101 ? -15.885 -6.387 1.224 1.00 46.41 101 GLN A O 1
ATOM 783 N N . LYS A 1 102 ? -14.442 -6.302 2.932 1.00 51.66 102 LYS A N 1
ATOM 784 C CA . LYS A 1 102 ? -15.492 -6.171 3.940 1.00 51.66 102 LYS A CA 1
ATOM 785 C C . LYS A 1 102 ? -16.069 -4.758 3.799 1.00 51.66 102 LYS A C 1
ATOM 787 O O . LYS A 1 102 ? -15.271 -3.830 3.635 1.00 51.66 102 LYS A O 1
ATOM 792 N N . PRO A 1 103 ? -17.401 -4.575 3.842 1.00 56.69 103 PRO A N 1
ATOM 793 C CA . PRO A 1 103 ? -17.956 -3.238 3.996 1.00 56.69 103 PRO A CA 1
ATOM 794 C C . PRO A 1 103 ? -17.257 -2.592 5.190 1.00 56.69 103 PRO A C 1
ATOM 796 O O . PRO A 1 103 ? -17.137 -3.212 6.250 1.00 56.69 103 PRO A O 1
ATOM 799 N N . ILE A 1 104 ? -16.707 -1.399 4.976 1.00 64.88 104 ILE A N 1
ATOM 800 C CA . ILE A 1 104 ? -16.000 -0.684 6.030 1.00 64.88 104 ILE A CA 1
ATOM 801 C C . ILE A 1 104 ? -17.075 -0.250 7.017 1.00 64.88 104 ILE A C 1
ATOM 803 O O . ILE A 1 104 ? -17.896 0.607 6.701 1.00 64.88 104 ILE A O 1
ATOM 807 N N . SER A 1 105 ? -17.102 -0.867 8.196 1.00 80.25 105 SER A N 1
ATOM 808 C CA . SER A 1 105 ? -17.981 -0.380 9.253 1.00 80.25 105 SER A CA 1
ATOM 809 C C . SER A 1 105 ? -17.512 0.993 9.728 1.00 80.25 105 SER A C 1
ATOM 811 O O . SER A 1 105 ? -16.319 1.304 9.655 1.00 80.25 105 SER A O 1
ATOM 813 N N . ASP A 1 106 ? -18.421 1.789 10.293 1.00 83.50 106 ASP A N 1
ATOM 814 C CA . ASP A 1 106 ? -18.085 3.085 10.898 1.00 83.50 106 ASP A CA 1
ATOM 815 C C . ASP A 1 106 ? -16.877 2.971 11.845 1.00 83.50 106 ASP A C 1
ATOM 817 O O . ASP A 1 106 ? -15.954 3.785 11.814 1.00 83.50 106 ASP A O 1
ATOM 821 N N . ILE A 1 107 ? -16.832 1.899 12.646 1.00 85.00 107 ILE A N 1
ATOM 822 C CA . ILE A 1 107 ? -15.726 1.616 13.567 1.00 85.00 107 ILE A CA 1
ATOM 823 C C . ILE A 1 107 ? -14.419 1.355 12.810 1.00 85.00 107 ILE A C 1
ATOM 825 O O . ILE A 1 107 ? -13.373 1.862 13.211 1.00 85.00 107 ILE A O 1
ATOM 829 N N . GLN A 1 108 ? -14.445 0.567 11.735 1.00 78.44 108 GLN A N 1
ATOM 830 C CA . GLN A 1 108 ? -13.246 0.266 10.949 1.00 78.44 108 GLN A CA 1
ATOM 831 C C . GLN A 1 108 ? -12.708 1.505 10.231 1.00 78.44 108 GLN A C 1
ATOM 833 O O . GLN A 1 108 ? -11.495 1.721 10.247 1.00 78.44 108 GLN A O 1
ATOM 838 N N . TYR A 1 109 ? -13.589 2.342 9.675 1.00 83.31 109 TYR A N 1
ATOM 839 C CA . TYR A 1 109 ? -13.213 3.626 9.080 1.00 83.31 109 TYR A CA 1
ATOM 840 C C . TYR A 1 109 ? -12.482 4.504 10.101 1.00 83.31 109 TYR A C 1
ATOM 842 O O . TYR A 1 109 ? -11.355 4.940 9.867 1.00 83.31 109 TYR A O 1
ATOM 850 N N . MET A 1 110 ? -13.080 4.696 11.281 1.00 91.12 110 MET A N 1
ATOM 851 C CA . MET A 1 110 ? -12.497 5.530 12.333 1.00 91.12 110 MET A CA 1
ATOM 852 C C . MET A 1 110 ? -11.185 4.951 12.881 1.00 91.12 110 MET A C 1
ATOM 854 O O . MET A 1 110 ? -10.221 5.691 13.072 1.00 91.12 110 MET A O 1
ATOM 858 N N . LYS A 1 111 ? -11.100 3.627 13.081 1.00 85.69 111 LYS A N 1
ATOM 859 C CA . LYS A 1 111 ? -9.862 2.962 13.530 1.00 85.69 111 LYS A CA 1
ATOM 860 C C . LYS A 1 111 ? -8.724 3.094 12.512 1.00 85.69 111 LYS A C 1
ATOM 862 O O . LYS A 1 111 ? -7.574 3.151 12.936 1.00 85.69 111 LYS A O 1
ATOM 867 N N . ALA A 1 112 ? -9.022 3.184 11.215 1.00 81.62 112 ALA A N 1
ATOM 868 C CA . ALA A 1 112 ? -8.026 3.435 10.170 1.00 81.62 112 ALA A CA 1
ATOM 869 C C . ALA A 1 112 ? -7.655 4.925 10.029 1.00 81.62 112 ALA A C 1
ATOM 871 O O . ALA A 1 112 ? -6.497 5.252 9.772 1.00 81.62 112 ALA A O 1
ATOM 872 N N . MET A 1 113 ? -8.604 5.840 10.239 1.00 86.56 113 MET A N 1
ATOM 873 C CA . MET A 1 113 ? -8.353 7.281 10.133 1.00 86.56 113 MET A CA 1
ATOM 874 C C . MET A 1 113 ? -7.580 7.853 11.330 1.00 86.56 113 MET A C 1
ATOM 876 O O . MET A 1 113 ? -6.789 8.775 11.157 1.00 86.56 113 MET A O 1
ATOM 880 N N . ILE A 1 114 ? -7.711 7.286 12.535 1.00 89.56 114 ILE A N 1
ATOM 881 C CA . ILE A 1 114 ? -6.916 7.712 13.702 1.00 89.56 114 ILE A CA 1
ATOM 882 C C . ILE A 1 114 ? -5.393 7.670 13.435 1.00 89.56 114 ILE A C 1
ATOM 884 O O . ILE A 1 114 ? -4.737 8.698 13.639 1.00 89.56 114 ILE A O 1
ATOM 888 N N . PRO A 1 115 ? -4.790 6.550 12.983 1.00 78.75 115 PRO A N 1
ATOM 889 C CA . PRO A 1 115 ? -3.366 6.527 12.657 1.00 78.75 115 PRO A CA 1
ATOM 890 C C . PRO A 1 115 ? -3.023 7.396 11.436 1.00 78.75 115 PRO A C 1
ATOM 892 O O . PRO A 1 115 ? -1.978 8.042 11.459 1.00 78.75 115 PRO A O 1
ATOM 895 N N . HIS A 1 116 ? -3.904 7.502 10.430 1.00 82.50 116 HIS A N 1
ATOM 896 C CA . HIS A 1 116 ? -3.717 8.406 9.283 1.00 82.50 116 HIS A CA 1
ATOM 897 C C . HIS A 1 116 ? -3.564 9.878 9.719 1.00 82.50 116 HIS A C 1
ATOM 899 O O . HIS A 1 116 ? -2.604 10.545 9.338 1.00 82.50 116 HIS A O 1
ATOM 905 N N . HIS A 1 117 ? -4.446 10.371 10.595 1.00 89.69 117 HIS A N 1
ATOM 906 C CA . HIS A 1 117 ? -4.360 11.729 11.153 1.00 89.69 117 HIS A CA 1
ATOM 907 C C . HIS A 1 117 ? -3.119 11.894 12.050 1.00 89.69 117 HIS A C 1
ATOM 909 O O . HIS A 1 117 ? -2.452 12.932 12.054 1.00 89.69 117 HIS A O 1
ATOM 915 N N . SER A 1 118 ? -2.751 10.838 12.781 1.00 90.12 118 SER A N 1
ATOM 916 C CA . SER A 1 118 ? -1.571 10.839 13.653 1.00 90.12 118 SER A CA 1
ATOM 917 C C . SER A 1 118 ? -0.262 11.027 12.876 1.00 90.12 118 SER A C 1
ATOM 919 O O . SER A 1 118 ? 0.683 11.601 13.417 1.00 90.12 118 SER A O 1
ATOM 921 N N . SER A 1 119 ? -0.197 10.616 11.602 1.00 87.62 119 SER A N 1
ATOM 922 C CA . SER A 1 119 ? 0.957 10.887 10.734 1.00 87.62 119 SER A CA 1
ATOM 923 C C . SER A 1 119 ? 1.173 12.384 10.499 1.00 8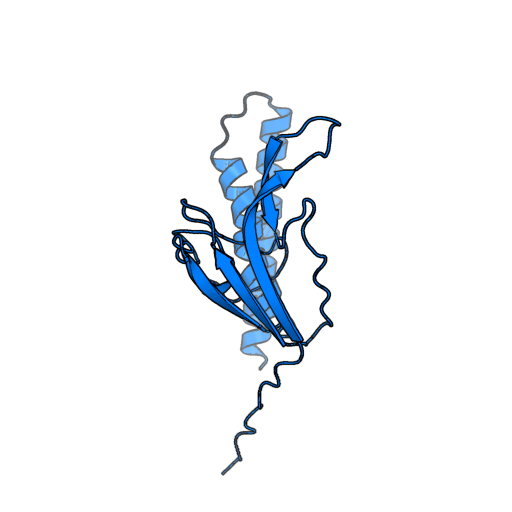7.62 119 SER A C 1
ATOM 925 O O . SER A 1 119 ? 2.311 12.846 10.574 1.00 87.62 119 SER A O 1
ATOM 927 N N . ALA A 1 120 ? 0.105 13.159 10.282 1.00 86.44 120 ALA A N 1
ATOM 928 C CA . ALA A 1 120 ? 0.208 14.611 10.130 1.00 86.44 120 ALA A CA 1
ATOM 929 C C . ALA A 1 120 ? 0.727 15.271 11.420 1.00 86.44 120 ALA A C 1
ATOM 931 O O . ALA A 1 120 ? 1.632 16.100 11.366 1.00 86.44 120 ALA A O 1
ATOM 932 N N . ILE A 1 121 ? 0.240 14.829 12.586 1.00 93.12 121 ILE A N 1
ATOM 933 C CA . ILE A 1 121 ? 0.732 15.288 13.896 1.00 93.12 121 ILE A CA 1
ATOM 934 C C . ILE A 1 121 ? 2.221 14.963 14.070 1.00 93.12 121 ILE A C 1
ATOM 936 O O . ILE A 1 121 ? 2.995 15.814 14.511 1.00 93.12 121 ILE A O 1
ATOM 940 N N . LEU A 1 122 ? 2.642 13.742 13.725 1.00 91.75 122 LEU A N 1
ATOM 941 C CA . LEU A 1 122 ? 4.035 13.314 13.841 1.00 91.75 122 LEU A CA 1
ATOM 942 C C . LEU A 1 122 ? 4.956 14.172 12.965 1.00 91.75 122 LEU A C 1
ATOM 944 O O . LEU A 1 122 ? 5.982 14.648 13.448 1.00 91.75 122 LEU A O 1
ATOM 948 N N . VAL A 1 123 ? 4.595 14.390 11.700 1.00 92.81 123 VAL A N 1
ATOM 949 C CA . VAL A 1 123 ? 5.386 15.216 10.774 1.00 92.81 123 VAL A CA 1
ATOM 950 C C . VAL A 1 123 ? 5.469 16.654 11.281 1.00 92.81 123 VAL A C 1
ATOM 952 O O . VAL A 1 123 ? 6.566 17.203 11.380 1.00 92.81 123 VAL A O 1
ATOM 955 N N . SER A 1 124 ? 4.336 17.237 11.679 1.00 94.00 124 SER A N 1
ATOM 956 C CA . SER A 1 124 ? 4.266 18.601 12.210 1.00 94.00 124 SER A CA 1
ATOM 957 C C . SER A 1 124 ? 5.081 18.807 13.493 1.00 94.00 124 SER A C 1
ATOM 959 O O . SER A 1 124 ? 5.614 19.898 13.690 1.00 94.00 124 SER A O 1
ATOM 961 N N . ASN A 1 125 ? 5.221 17.780 14.340 1.00 92.38 125 ASN A N 1
ATOM 962 C CA . ASN A 1 125 ? 6.035 17.842 15.561 1.00 92.38 125 ASN A CA 1
ATOM 963 C C . ASN A 1 125 ? 7.540 17.643 15.325 1.00 92.38 125 ASN A C 1
ATOM 965 O O . ASN A 1 125 ? 8.342 18.114 16.126 1.00 92.38 125 ASN A O 1
ATOM 969 N N . ASN A 1 126 ? 7.936 16.943 14.258 1.00 92.12 126 ASN A N 1
ATOM 9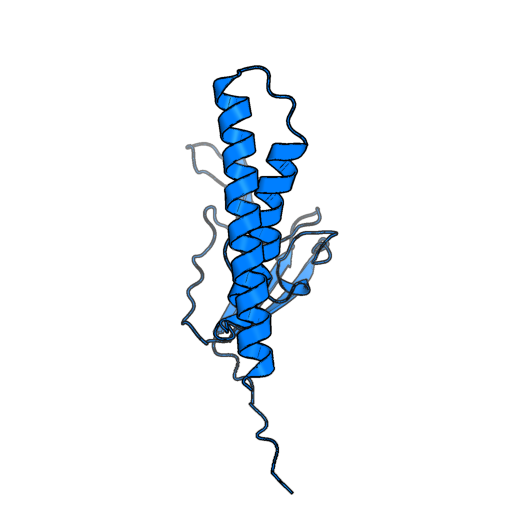70 C CA . ASN A 1 126 ? 9.341 16.589 14.004 1.00 92.12 126 ASN A CA 1
ATOM 971 C C . ASN A 1 126 ? 10.024 17.468 12.945 1.00 92.12 126 ASN A C 1
ATOM 973 O O . ASN A 1 126 ? 11.205 17.281 12.649 1.00 92.12 126 ASN A O 1
ATOM 977 N N . VAL A 1 127 ? 9.304 18.425 12.359 1.00 92.62 127 VAL A N 1
ATOM 978 C CA . VAL A 1 127 ? 9.862 19.353 11.373 1.00 92.62 127 VAL A CA 1
ATOM 979 C C . VAL A 1 127 ? 10.519 20.562 12.049 1.00 92.62 127 VAL A C 1
ATOM 981 O O . VAL A 1 127 ? 9.962 21.182 12.952 1.00 92.62 127 VAL A O 1
ATOM 984 N N . ASN A 1 128 ? 11.708 20.944 11.578 1.00 95.69 128 ASN A N 1
ATOM 985 C CA . ASN A 1 128 ? 12.400 22.151 12.033 1.00 95.69 128 ASN A CA 1
ATOM 986 C C . ASN A 1 128 ? 12.053 23.351 11.134 1.00 95.69 128 ASN A C 1
ATOM 988 O O . ASN A 1 128 ? 12.776 23.669 10.186 1.00 95.69 128 ASN A O 1
ATOM 992 N N . LEU A 1 129 ? 10.910 23.982 11.402 1.00 95.44 129 LEU A N 1
ATOM 993 C CA . LEU A 1 129 ? 10.412 25.132 10.643 1.00 95.44 129 LEU A CA 1
ATOM 994 C C . LEU A 1 129 ? 11.029 26.445 11.141 1.00 95.44 129 LEU A C 1
ATOM 996 O O . LEU A 1 129 ? 11.229 26.634 12.338 1.00 95.44 129 LEU A O 1
ATOM 1000 N N . LYS A 1 130 ? 11.293 27.369 10.211 1.00 97.06 130 LYS A N 1
ATOM 1001 C CA . LYS A 1 130 ? 11.876 28.693 10.505 1.00 97.06 130 LYS A CA 1
ATOM 1002 C C . LYS A 1 130 ? 10.922 29.853 10.236 1.00 97.06 130 LYS A C 1
ATOM 1004 O O . LYS A 1 130 ? 11.021 30.882 10.894 1.00 97.06 130 LYS A O 1
ATOM 1009 N N . ASP A 1 131 ? 10.029 29.691 9.265 1.00 98.25 131 ASP A N 1
ATOM 1010 C CA . ASP A 1 131 ? 9.074 30.724 8.887 1.00 98.25 131 ASP A CA 1
ATOM 1011 C C . ASP A 1 131 ? 7.929 30.822 9.923 1.00 98.25 131 ASP A C 1
ATOM 1013 O O . ASP A 1 131 ? 7.307 29.796 10.226 1.00 98.25 131 ASP A O 1
ATOM 1017 N N . PRO A 1 132 ? 7.633 32.012 10.487 1.00 97.75 132 PRO A N 1
ATOM 1018 C CA . PRO A 1 132 ? 6.607 32.171 11.520 1.00 97.75 132 PRO A CA 1
ATOM 1019 C C . PRO A 1 132 ? 5.186 31.798 11.079 1.00 97.75 132 PRO A C 1
ATOM 1021 O O . PRO A 1 132 ? 4.416 31.275 11.890 1.00 97.75 132 PRO A O 1
ATOM 1024 N N . GLU A 1 133 ? 4.830 32.052 9.819 1.00 9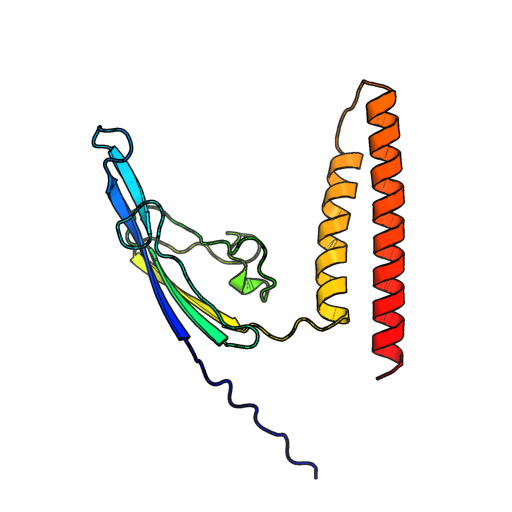8.12 133 GLU A N 1
ATOM 1025 C CA . GLU A 1 133 ? 3.512 31.724 9.273 1.00 98.12 133 GLU A CA 1
ATOM 1026 C C . GLU A 1 133 ? 3.369 30.207 9.127 1.00 98.12 133 GLU A C 1
ATOM 1028 O O . GLU A 1 133 ? 2.374 29.626 9.567 1.00 98.12 133 GLU A O 1
ATOM 1033 N N . VAL A 1 134 ? 4.416 29.538 8.637 1.00 97.75 134 VAL A N 1
ATOM 1034 C CA . VAL A 1 134 ? 4.430 28.074 8.501 1.00 97.75 134 VAL A CA 1
ATOM 1035 C C . VAL A 1 134 ? 4.449 27.377 9.869 1.00 97.75 134 VAL A C 1
ATOM 1037 O O . VAL A 1 134 ? 3.785 26.356 10.051 1.00 97.75 134 VAL A O 1
ATOM 1040 N N . ILE A 1 135 ? 5.140 27.935 10.872 1.00 97.88 135 ILE A N 1
ATOM 1041 C CA . ILE A 1 135 ? 5.089 27.431 12.259 1.00 97.88 135 ILE A CA 1
ATOM 1042 C C . ILE A 1 135 ? 3.665 27.518 12.814 1.00 97.88 135 ILE A C 1
ATOM 1044 O O . ILE A 1 135 ? 3.193 26.578 13.461 1.00 97.88 135 ILE A O 1
ATOM 1048 N N . LYS A 1 136 ? 2.975 28.640 12.581 1.00 97.69 136 LYS A N 1
ATOM 1049 C CA . LYS A 1 136 ? 1.585 28.816 13.007 1.00 97.69 136 LYS A CA 1
ATOM 1050 C C . LYS A 1 136 ? 0.674 27.799 12.319 1.00 97.69 136 LYS A C 1
ATOM 1052 O O . LYS A 1 136 ? -0.076 27.116 13.014 1.00 97.69 136 LYS A O 1
ATOM 1057 N N . LEU A 1 137 ? 0.807 27.637 11.003 1.00 97.94 137 LEU A N 1
ATOM 1058 C CA . LEU A 1 137 ? 0.053 26.649 10.236 1.00 97.94 137 LEU A CA 1
ATOM 1059 C C . LEU A 1 137 ? 0.278 25.224 10.768 1.00 97.94 137 LEU A C 1
ATOM 1061 O O . LEU A 1 137 ? -0.684 24.494 10.982 1.00 97.94 137 LEU A O 1
ATOM 1065 N N . SER A 1 138 ? 1.525 24.843 11.066 1.00 97.56 138 SER A N 1
ATOM 1066 C CA . SER A 1 138 ? 1.843 23.527 11.642 1.00 97.56 138 SER A CA 1
ATOM 1067 C C . SER A 1 138 ? 1.118 23.280 12.973 1.00 97.56 138 SER A C 1
ATOM 1069 O O . SER A 1 138 ? 0.546 22.212 13.188 1.00 97.56 138 SER A O 1
ATOM 1071 N N . LYS A 1 139 ? 1.061 24.290 13.854 1.00 97.69 139 LYS A N 1
ATOM 1072 C CA . LYS A 1 139 ? 0.323 24.205 15.128 1.00 97.69 139 LYS A CA 1
ATOM 1073 C C . LYS A 1 139 ? -1.188 24.092 14.927 1.00 97.69 139 LYS A C 1
ATOM 1075 O O . LYS A 1 139 ? -1.853 23.374 15.672 1.00 97.69 139 LYS A O 1
ATOM 1080 N N . GLU A 1 140 ? -1.735 24.800 13.944 1.00 98.06 140 GLU A N 1
ATOM 1081 C CA . GLU A 1 140 ? -3.158 24.725 13.601 1.00 98.06 140 GLU A CA 1
ATOM 1082 C C . GLU A 1 140 ? -3.528 23.355 13.023 1.00 98.06 140 GLU A C 1
ATOM 1084 O O . GLU A 1 140 ? -4.560 22.803 13.408 1.00 98.06 140 GLU A O 1
ATOM 1089 N N . ILE A 1 141 ? -2.652 22.765 12.200 1.00 96.81 141 ILE A N 1
ATOM 1090 C CA . ILE A 1 141 ? -2.787 21.386 11.714 1.00 96.81 141 ILE A CA 1
ATOM 1091 C C . ILE A 1 141 ? -2.831 20.419 12.896 1.00 96.81 141 ILE A C 1
ATOM 1093 O O . ILE A 1 141 ? -3.798 19.671 13.009 1.00 96.81 141 ILE A O 1
ATOM 1097 N N . ILE A 1 142 ? -1.850 20.464 13.809 1.00 97.31 142 ILE A N 1
ATOM 1098 C CA . ILE A 1 142 ? -1.823 19.577 14.988 1.00 97.31 142 ILE A CA 1
ATOM 1099 C C . ILE A 1 142 ? -3.147 19.665 15.754 1.00 97.31 142 ILE A C 1
ATOM 1101 O O . ILE A 1 142 ? -3.801 18.649 15.977 1.00 97.31 142 ILE A O 1
ATOM 1105 N N . LYS A 1 143 ? -3.591 20.886 16.074 1.00 98.00 143 LYS A N 1
ATOM 1106 C CA . LYS A 1 143 ? -4.831 21.115 16.825 1.00 98.00 143 LYS A CA 1
ATOM 1107 C C . LYS A 1 143 ? -6.066 20.549 16.115 1.00 98.00 143 LYS A C 1
ATOM 1109 O O . LYS A 1 143 ? -6.954 20.005 16.773 1.00 98.00 143 LYS A O 1
ATOM 1114 N N . ALA A 1 144 ? -6.160 20.710 14.796 1.00 97.62 144 ALA A N 1
ATOM 1115 C CA . ALA A 1 144 ? -7.275 20.179 14.017 1.00 97.62 144 ALA A CA 1
ATOM 1116 C C . ALA A 1 144 ? -7.274 18.641 14.017 1.00 97.62 144 ALA A C 1
ATOM 1118 O O . ALA A 1 144 ? -8.295 18.031 14.332 1.00 97.62 144 ALA A O 1
ATOM 1119 N N . GLN A 1 145 ? -6.116 18.028 13.763 1.00 97.00 145 GLN A N 1
ATOM 1120 C CA . GLN A 1 145 ? -5.960 16.573 13.706 1.00 97.00 145 GLN A CA 1
ATOM 1121 C C . GLN A 1 145 ? -6.237 15.910 15.064 1.00 97.00 145 GLN A C 1
ATOM 1123 O O . GLN A 1 145 ? -6.935 14.900 15.130 1.00 97.00 145 GLN A O 1
ATOM 1128 N N . GLU A 1 146 ? -5.766 16.498 16.169 1.00 97.88 146 GLU A N 1
ATOM 1129 C CA . GLU A 1 146 ? -6.064 16.014 17.524 1.00 97.88 146 GLU A CA 1
ATOM 1130 C C . GLU A 1 146 ? -7.565 16.052 17.834 1.00 97.88 146 GLU A C 1
ATOM 1132 O O . GLU A 1 146 ? -8.111 15.104 18.407 1.00 97.88 146 GLU A O 1
ATOM 1137 N N . LYS A 1 147 ? -8.252 17.126 17.423 1.00 98.06 147 LYS A N 1
ATOM 1138 C CA . LYS A 1 147 ? -9.703 17.258 17.592 1.00 98.06 147 LYS A CA 1
ATOM 1139 C C . LYS A 1 147 ? -10.455 16.179 16.810 1.00 98.06 147 LYS A C 1
ATOM 1141 O O . LYS A 1 147 ? -11.364 15.564 17.364 1.00 98.06 147 LYS A O 1
ATOM 1146 N N . GLU A 1 148 ? -10.077 15.934 15.560 1.00 97.62 148 GLU A N 1
ATOM 1147 C CA . GLU A 1 148 ? -10.689 14.898 14.719 1.00 97.62 148 GLU A CA 1
ATOM 1148 C C . GLU A 1 148 ? -10.450 13.496 15.295 1.00 97.62 148 GLU A C 1
ATOM 1150 O O . GLU A 1 148 ? -11.382 12.697 15.391 1.00 97.62 148 GLU A O 1
ATOM 1155 N N . ILE A 1 149 ? -9.238 13.212 15.788 1.00 97.19 149 ILE A N 1
ATOM 1156 C CA . ILE A 1 149 ? -8.930 11.957 16.490 1.00 97.19 149 ILE A CA 1
ATOM 1157 C C . ILE A 1 149 ? -9.819 11.778 17.724 1.00 97.19 149 ILE A C 1
ATOM 1159 O O . ILE A 1 149 ? -10.343 10.685 17.944 1.00 97.19 149 ILE A O 1
ATOM 1163 N N . ALA A 1 150 ? -10.013 12.827 18.527 1.00 98.00 150 ALA A N 1
ATOM 1164 C CA . ALA A 1 150 ? -10.887 12.762 19.696 1.00 98.00 150 ALA A CA 1
ATOM 1165 C C . ALA A 1 150 ? -12.348 12.476 19.307 1.00 98.00 150 ALA A C 1
ATOM 1167 O O . ALA A 1 150 ? -13.002 11.650 19.944 1.00 98.00 150 ALA A O 1
ATOM 1168 N N . GLN A 1 151 ? -12.844 13.099 18.233 1.00 98.06 151 GLN A N 1
ATOM 1169 C CA . GLN A 1 151 ? -14.187 12.842 17.704 1.00 98.06 151 GLN A CA 1
ATOM 1170 C C . GLN A 1 151 ? -14.347 11.395 17.229 1.00 98.06 151 GLN A C 1
ATOM 1172 O O . GLN A 1 151 ? -15.343 10.752 17.561 1.00 98.06 151 GLN A O 1
ATOM 1177 N N . MET A 1 152 ? -13.358 10.862 16.507 1.00 97.62 152 MET A N 1
ATOM 1178 C CA . MET A 1 152 ? -13.358 9.470 16.054 1.00 97.62 152 MET A CA 1
ATOM 1179 C C . MET A 1 152 ? -13.346 8.486 17.226 1.00 97.62 152 MET A C 1
ATOM 1181 O O . MET A 1 152 ? -14.136 7.547 17.239 1.00 97.62 152 MET A O 1
ATOM 1185 N N . LYS A 1 153 ? -12.508 8.715 18.246 1.00 97.12 153 LYS A N 1
ATOM 1186 C CA . LYS A 1 153 ? -12.471 7.870 19.453 1.00 97.12 153 LYS A CA 1
ATOM 1187 C C . LYS A 1 153 ? -13.812 7.861 20.189 1.00 97.12 153 LYS A C 1
ATOM 1189 O O . LYS A 1 153 ? -14.333 6.789 20.478 1.00 97.12 153 LYS A O 1
ATOM 1194 N N . ALA A 1 154 ? -14.406 9.034 20.411 1.00 97.38 154 ALA A N 1
ATOM 1195 C CA . ALA A 1 154 ? -15.711 9.143 21.062 1.00 97.38 154 ALA A CA 1
ATOM 1196 C C . ALA A 1 154 ? -16.827 8.463 20.249 1.00 97.38 154 ALA A C 1
ATOM 1198 O O . ALA A 1 154 ? -17.729 7.839 20.808 1.00 97.38 154 ALA A O 1
ATOM 1199 N N . ALA A 1 155 ? -16.778 8.562 18.919 1.00 96.25 155 ALA A N 1
ATOM 1200 C CA . ALA A 1 155 ? -17.737 7.892 18.053 1.00 96.25 155 ALA A CA 1
ATOM 1201 C C . ALA A 1 155 ? -17.554 6.364 18.044 1.00 96.25 155 ALA A C 1
ATOM 1203 O O . ALA A 1 155 ? -18.564 5.663 18.044 1.00 96.25 155 ALA A O 1
ATOM 1204 N N . ILE A 1 156 ? -16.319 5.847 18.103 1.00 95.12 156 ILE A N 1
ATOM 1205 C CA . ILE A 1 156 ? -16.054 4.411 18.294 1.00 95.12 156 ILE A CA 1
ATOM 1206 C C . ILE A 1 156 ? -16.689 3.933 19.604 1.00 95.12 156 ILE A C 1
ATOM 1208 O O . ILE A 1 156 ? -17.508 3.021 19.562 1.00 95.12 156 ILE A O 1
ATOM 1212 N N . GLU A 1 157 ? -16.389 4.587 20.732 1.00 96.44 157 GLU A N 1
ATOM 1213 C CA . GLU A 1 157 ? -16.942 4.215 22.045 1.00 96.44 157 GLU A CA 1
ATOM 1214 C C . GLU A 1 157 ? -18.476 4.234 22.046 1.00 96.44 157 GLU A C 1
ATOM 1216 O O . GLU A 1 157 ? -19.119 3.302 22.523 1.00 96.44 157 GLU A O 1
ATOM 1221 N N . ARG A 1 158 ? -19.089 5.272 21.463 1.00 96.44 158 ARG A N 1
ATOM 1222 C CA . ARG A 1 158 ? -20.550 5.377 21.352 1.00 96.44 158 ARG A CA 1
ATOM 1223 C C . ARG A 1 158 ? -21.158 4.219 20.559 1.00 96.44 158 ARG A C 1
ATOM 1225 O O . ARG A 1 158 ? -22.225 3.744 20.928 1.00 96.44 158 ARG A O 1
ATOM 1232 N N . ILE A 1 159 ? -20.547 3.813 19.445 1.00 94.31 159 ILE A N 1
ATOM 1233 C CA . ILE A 1 159 ? -21.080 2.730 18.603 1.00 94.31 159 ILE A CA 1
ATOM 1234 C C . ILE A 1 159 ? -20.842 1.368 19.264 1.00 94.31 159 ILE A C 1
ATOM 1236 O O . ILE A 1 159 ? -21.731 0.524 19.224 1.00 94.31 159 ILE A O 1
ATOM 1240 N N . GLU A 1 160 ? -19.687 1.154 19.898 1.00 90.94 160 GLU A N 1
ATOM 1241 C CA . GLU A 1 160 ? -19.382 -0.092 20.615 1.00 90.94 160 GLU A CA 1
ATOM 1242 C C . GLU A 1 160 ? -20.293 -0.289 21.843 1.00 90.94 160 GLU A C 1
ATOM 1244 O O . GLU A 1 160 ? -20.702 -1.412 22.103 1.00 90.94 160 GLU A O 1
ATOM 1249 N N . ASN A 1 161 ? -20.685 0.785 22.541 1.00 90.50 161 ASN A N 1
ATOM 1250 C CA . ASN A 1 161 ? -21.574 0.717 23.714 1.00 90.50 161 ASN A CA 1
ATOM 1251 C C . ASN A 1 161 ? -23.079 0.625 23.386 1.00 90.50 161 ASN A C 1
ATOM 1253 O O . ASN A 1 161 ? -23.883 0.408 24.290 1.00 90.50 161 ASN A O 1
ATOM 1257 N N . ASN A 1 162 ? -23.472 0.835 22.127 1.00 80.12 162 ASN A N 1
ATOM 1258 C CA . ASN A 1 162 ? -24.870 0.798 21.678 1.00 80.12 162 ASN A CA 1
ATOM 1259 C C . ASN A 1 162 ? -25.238 -0.504 20.936 1.00 80.12 162 ASN A C 1
ATOM 1261 O O . ASN A 1 162 ? -26.340 -0.582 20.392 1.00 80.12 162 ASN A O 1
ATOM 1265 N N . ASN A 1 163 ? -24.330 -1.485 20.883 1.00 55.06 163 ASN A N 1
ATOM 1266 C CA . ASN A 1 163 ? -24.513 -2.784 20.227 1.00 55.06 163 ASN A CA 1
ATOM 1267 C C . ASN A 1 163 ? -24.452 -3.940 21.227 1.00 55.06 163 ASN A C 1
ATOM 1269 O O . ASN A 1 163 ? -23.616 -3.872 22.155 1.00 55.06 163 ASN A O 1
#